Protein AF-A0A969MGP0-F1 (afdb_monomer_lite)

Radius of gyration: 15.05 Å; chains: 1; bounding box: 37×31×42 Å

Sequence (60 aa):
MATCKNGEKPKNTVTNDVSVWFEWARKERIVLAMSGGVAYTPDGEAVEIKEMMQRCPKKD

Foldseek 3Di:
DDDPDPPPPPPPCCDPLLVVQCVQCVVVQQFVDDDPQWTAHPVGDTHGSVVSCVVDPDDD

pLDDT: mean 82.61, std 18.31, range [39.28, 97.44]

Structure (mmCIF, N/CA/C/O backbone):
data_AF-A0A969MGP0-F1
#
_entry.id   AF-A0A969MGP0-F1
#
loop_
_atom_site.group_PDB
_atom_site.id
_atom_site.type_symbol
_atom_site.label_atom_id
_atom_site.label_alt_id
_atom_site.label_comp_id
_atom_site.label_asym_id
_atom_site.label_entity_id
_atom_site.label_seq_id
_atom_site.pdbx_PDB_ins_code
_atom_site.Cartn_x
_atom_site.Cartn_y
_atom_site.Cartn_z
_atom_site.occupancy
_atom_site.B_iso_or_equiv
_atom_site.auth_seq_id
_atom_site.auth_comp_id
_atom_site.auth_asym_id
_atom_site.auth_atom_id
_atom_site.pdbx_PDB_model_num
ATOM 1 N N . MET A 1 1 ? 27.342 -18.624 -33.439 1.00 39.28 1 MET A N 1
ATOM 2 C CA . MET A 1 1 ? 27.619 -17.433 -32.608 1.00 39.28 1 MET A CA 1
ATOM 3 C C . MET A 1 1 ? 26.464 -17.273 -31.633 1.00 39.28 1 MET A C 1
ATOM 5 O O . MET A 1 1 ? 25.356 -16.995 -32.072 1.00 39.28 1 MET A O 1
ATOM 9 N N . ALA A 1 2 ? 26.670 -17.567 -30.349 1.00 49.31 2 ALA A N 1
ATOM 10 C CA . ALA A 1 2 ? 25.618 -17.436 -29.344 1.00 49.31 2 ALA A CA 1
ATOM 11 C C . ALA A 1 2 ? 25.567 -15.975 -28.880 1.00 49.31 2 ALA A C 1
ATOM 13 O O . ALA A 1 2 ? 26.480 -15.496 -28.215 1.00 49.31 2 ALA A O 1
ATOM 14 N N . THR A 1 3 ? 24.524 -15.252 -29.283 1.00 50.03 3 THR A N 1
ATOM 15 C CA . THR A 1 3 ? 24.204 -13.936 -28.724 1.00 50.03 3 THR A CA 1
ATOM 16 C C . THR A 1 3 ? 23.627 -14.160 -27.327 1.00 50.03 3 THR A C 1
ATOM 18 O O . THR A 1 3 ? 22.471 -14.547 -27.152 1.00 50.03 3 THR A O 1
ATOM 21 N N . CYS A 1 4 ? 24.477 -14.001 -26.314 1.00 54.88 4 CYS A N 1
ATOM 22 C CA . CYS A 1 4 ? 24.049 -13.915 -24.927 1.00 54.88 4 CYS A CA 1
ATOM 23 C C . CYS A 1 4 ? 23.210 -12.642 -24.799 1.00 54.88 4 CYS A C 1
ATOM 25 O O . CYS A 1 4 ? 23.746 -11.536 -24.758 1.00 54.88 4 CYS A O 1
ATOM 27 N N . LYS A 1 5 ? 21.884 -12.797 -24.812 1.00 54.56 5 LYS A N 1
ATOM 28 C CA . LYS A 1 5 ? 20.942 -11.707 -24.553 1.00 54.56 5 LYS A CA 1
ATOM 29 C C . LYS A 1 5 ? 21.275 -11.153 -23.170 1.00 54.56 5 LYS A C 1
ATOM 31 O O . LYS A 1 5 ? 21.245 -11.911 -22.203 1.00 54.56 5 LYS A O 1
ATOM 36 N N . ASN A 1 6 ? 21.653 -9.876 -23.107 1.00 54.47 6 ASN A N 1
ATOM 37 C CA . ASN A 1 6 ? 21.930 -9.157 -21.867 1.00 54.47 6 ASN A CA 1
ATOM 38 C C . ASN A 1 6 ? 20.843 -9.486 -20.841 1.00 54.47 6 ASN A C 1
ATOM 40 O O . ASN A 1 6 ? 19.682 -9.123 -21.016 1.00 54.47 6 ASN A O 1
ATOM 44 N N . GLY A 1 7 ? 21.223 -10.211 -19.791 1.00 51.56 7 GLY A N 1
ATOM 45 C CA . GLY A 1 7 ? 20.377 -10.463 -18.635 1.00 51.56 7 GLY A CA 1
ATOM 46 C C . GLY A 1 7 ? 20.294 -9.203 -17.788 1.00 51.56 7 GLY A C 1
ATOM 47 O O . GLY A 1 7 ? 20.798 -9.180 -16.666 1.00 51.56 7 GLY A O 1
ATOM 48 N N . GLU A 1 8 ? 19.696 -8.140 -18.325 1.00 57.88 8 GLU A N 1
ATOM 49 C CA . GLU A 1 8 ? 19.234 -7.030 -17.502 1.00 57.88 8 GLU A CA 1
ATOM 50 C C . GLU A 1 8 ? 18.107 -7.583 -16.635 1.00 57.88 8 GLU A C 1
ATOM 52 O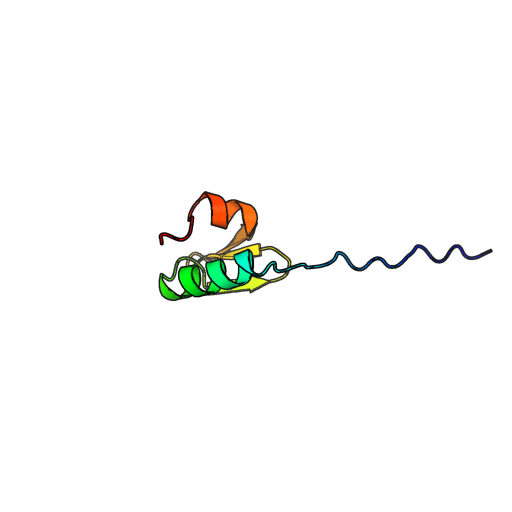 O . GLU A 1 8 ? 16.964 -7.739 -17.065 1.00 57.88 8 GLU A O 1
ATOM 57 N N . LYS A 1 9 ? 18.459 -7.972 -15.403 1.00 55.19 9 LYS A N 1
ATOM 58 C CA . LYS A 1 9 ? 17.457 -8.240 -14.376 1.00 55.19 9 LYS A CA 1
ATOM 59 C C . LYS A 1 9 ? 16.605 -6.976 -14.307 1.00 55.19 9 LYS A C 1
ATOM 61 O O . LYS A 1 9 ? 17.197 -5.909 -14.109 1.00 55.19 9 LYS A O 1
ATOM 66 N N . PRO A 1 10 ? 15.271 -7.058 -14.459 1.00 50.03 10 PRO A N 1
ATOM 67 C CA . PRO A 1 10 ? 14.428 -5.899 -14.241 1.00 50.03 10 PRO A CA 1
ATOM 68 C C . PRO A 1 10 ? 14.801 -5.377 -12.863 1.00 50.03 10 PRO A C 1
ATOM 70 O O . PRO A 1 10 ? 14.767 -6.118 -11.875 1.00 50.03 10 PRO A O 1
ATOM 73 N N . LYS A 1 11 ? 15.308 -4.145 -12.832 1.00 50.38 11 LYS A N 1
ATOM 74 C CA . LYS A 1 11 ? 15.729 -3.480 -11.611 1.00 50.38 11 LYS A CA 1
ATOM 75 C C . LYS A 1 11 ? 14.451 -3.350 -10.799 1.00 50.38 11 LYS A C 1
ATOM 77 O O . LYS A 1 11 ? 13.688 -2.411 -11.018 1.00 50.38 11 LYS A O 1
ATOM 82 N N . ASN A 1 12 ? 14.178 -4.338 -9.945 1.00 49.44 12 ASN A N 1
ATOM 83 C CA . ASN A 1 12 ? 13.079 -4.333 -8.993 1.00 49.44 12 ASN A CA 1
ATOM 84 C C . ASN A 1 12 ? 13.438 -3.266 -7.963 1.00 49.44 12 ASN A C 1
ATOM 86 O O . ASN A 1 12 ? 13.916 -3.539 -6.866 1.00 49.44 12 ASN A O 1
ATOM 90 N N . THR A 1 13 ? 13.367 -2.021 -8.420 1.00 50.50 13 THR A N 1
ATOM 91 C CA . THR A 1 13 ? 13.662 -0.829 -7.662 1.00 50.50 13 THR A CA 1
ATOM 92 C C . THR A 1 13 ? 12.407 -0.641 -6.850 1.00 50.50 13 THR A C 1
ATOM 94 O O . THR A 1 13 ? 11.503 0.090 -7.243 1.00 50.50 13 THR A O 1
ATOM 97 N N . VAL A 1 14 ? 12.320 -1.368 -5.740 1.00 56.50 14 VAL A N 1
ATOM 98 C CA . VAL A 1 14 ? 11.569 -0.861 -4.603 1.00 56.50 14 VAL A CA 1
ATOM 99 C C . VAL A 1 14 ? 12.258 0.462 -4.290 1.00 56.50 14 VAL A C 1
ATOM 101 O O . VAL A 1 14 ? 13.350 0.492 -3.724 1.00 56.50 14 VAL A O 1
ATOM 104 N N . THR A 1 15 ? 11.721 1.548 -4.842 1.00 71.19 15 THR A N 1
ATOM 105 C CA . THR A 1 15 ? 12.230 2.886 -4.570 1.00 71.19 15 THR A CA 1
ATOM 106 C C . THR A 1 15 ? 12.007 3.161 -3.088 1.00 71.19 15 THR A C 1
ATOM 108 O O . THR A 1 15 ? 11.128 2.560 -2.465 1.00 71.19 15 THR A O 1
ATOM 111 N N . ASN A 1 16 ? 12.805 4.053 -2.501 1.00 79.94 16 ASN A N 1
ATOM 112 C CA . ASN A 1 16 ? 12.640 4.445 -1.100 1.00 79.94 16 ASN A CA 1
ATOM 113 C C . ASN A 1 16 ? 11.173 4.827 -0.797 1.00 79.94 16 ASN A C 1
ATOM 115 O O . ASN A 1 16 ? 10.625 4.438 0.230 1.00 79.94 16 ASN A O 1
ATOM 119 N N . ASP A 1 17 ? 10.503 5.470 -1.759 1.00 85.38 17 ASP A N 1
ATOM 120 C CA . ASP A 1 17 ? 9.081 5.819 -1.714 1.00 85.38 17 ASP A CA 1
ATOM 121 C C . ASP A 1 17 ? 8.144 4.615 -1.541 1.00 85.38 17 ASP A C 1
ATO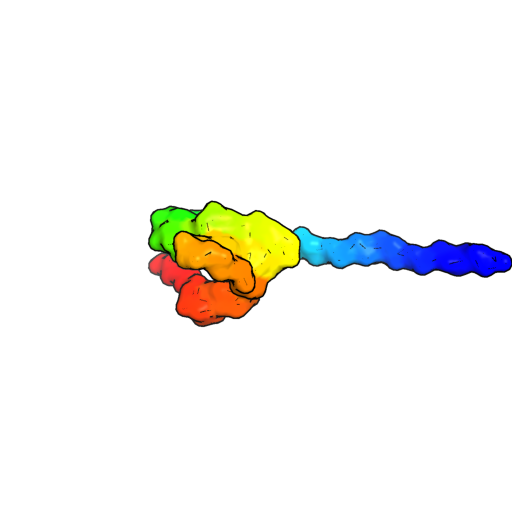M 123 O O . ASP A 1 17 ? 7.201 4.687 -0.755 1.00 85.38 17 ASP A O 1
ATOM 127 N N . VAL A 1 18 ? 8.404 3.491 -2.224 1.00 90.44 18 VAL A N 1
ATOM 128 C CA . VAL A 1 18 ? 7.581 2.274 -2.100 1.00 90.44 18 VAL A CA 1
ATOM 129 C C . VAL A 1 18 ? 7.736 1.658 -0.714 1.00 90.44 18 VAL A C 1
ATOM 131 O O . VAL A 1 18 ? 6.739 1.263 -0.114 1.00 90.44 18 VAL A O 1
ATOM 134 N N . SER A 1 19 ? 8.960 1.596 -0.185 1.00 91.12 19 SER A N 1
ATOM 135 C CA . SER A 1 19 ? 9.204 1.066 1.163 1.00 91.12 19 SER A CA 1
ATOM 136 C C . SER A 1 19 ? 8.518 1.916 2.231 1.00 91.12 19 SER A C 1
ATOM 138 O O . SER A 1 19 ? 7.802 1.377 3.073 1.00 91.12 19 SER A O 1
ATOM 140 N N . VAL A 1 20 ? 8.676 3.243 2.165 1.00 93.06 20 VAL A N 1
ATOM 141 C CA . VAL A 1 20 ? 8.050 4.180 3.114 1.00 93.06 20 VAL A CA 1
ATOM 142 C C . VAL A 1 20 ? 6.525 4.099 3.044 1.00 93.06 20 VAL A C 1
ATOM 144 O O . VAL A 1 20 ? 5.853 4.095 4.079 1.00 93.06 20 VAL A O 1
ATOM 147 N N . TRP A 1 21 ? 5.967 4.014 1.835 1.00 94.56 21 TRP A N 1
ATOM 148 C CA . TRP A 1 21 ? 4.536 3.808 1.651 1.00 94.56 21 TRP A CA 1
ATOM 149 C C . TRP A 1 21 ? 4.076 2.466 2.232 1.00 94.56 21 TRP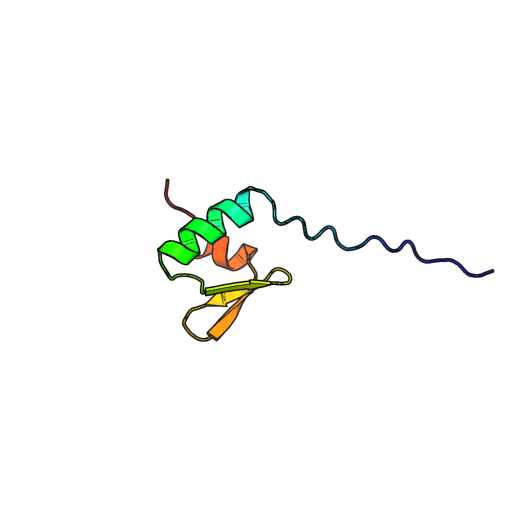 A C 1
ATOM 151 O O . TRP A 1 21 ? 3.092 2.437 2.969 1.00 94.56 21 TRP A O 1
ATOM 161 N N . PHE A 1 22 ? 4.796 1.373 1.963 1.00 94.50 22 PHE A N 1
ATOM 162 C CA . PHE A 1 22 ? 4.440 0.036 2.438 1.00 94.50 22 PHE A CA 1
ATOM 163 C C . PHE A 1 22 ? 4.425 -0.045 3.966 1.00 94.50 22 PHE A C 1
ATOM 165 O O . PHE A 1 22 ? 3.508 -0.630 4.539 1.00 94.50 22 PHE A O 1
ATOM 172 N N . GLU A 1 23 ? 5.400 0.558 4.647 1.00 94.69 23 GLU A N 1
ATOM 173 C CA . GLU A 1 23 ? 5.436 0.570 6.112 1.00 94.69 23 GLU A CA 1
ATOM 174 C C . GLU A 1 23 ? 4.224 1.276 6.721 1.00 94.69 23 GLU A C 1
ATOM 176 O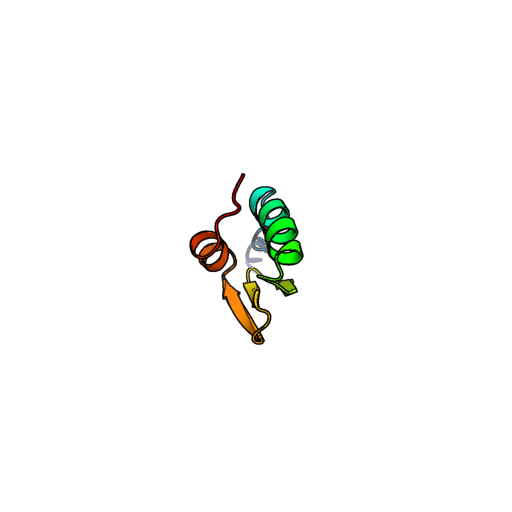 O . GLU A 1 23 ? 3.642 0.779 7.688 1.00 94.69 23 GLU A O 1
ATOM 181 N N . TRP A 1 24 ? 3.826 2.416 6.154 1.00 95.88 24 TRP A N 1
ATOM 182 C CA . TRP A 1 24 ? 2.609 3.114 6.560 1.00 95.88 24 TRP A CA 1
ATOM 183 C C . TRP A 1 24 ? 1.358 2.285 6.239 1.00 95.88 24 TRP A C 1
ATOM 185 O O . TRP A 1 24 ? 0.563 2.000 7.133 1.00 95.88 24 TRP A O 1
ATOM 195 N N . ALA A 1 25 ? 1.222 1.816 4.998 1.00 95.94 25 ALA A N 1
ATOM 196 C CA . ALA A 1 25 ? 0.056 1.066 4.543 1.00 95.94 25 ALA A CA 1
ATOM 197 C C . ALA A 1 25 ? -0.134 -0.238 5.337 1.00 95.94 25 ALA A C 1
ATOM 199 O O . ALA A 1 25 ? -1.261 -0.633 5.632 1.00 95.94 25 ALA A O 1
ATOM 200 N N . ARG A 1 26 ? 0.960 -0.891 5.746 1.00 95.50 26 ARG A N 1
ATOM 201 C CA . ARG A 1 26 ? 0.924 -2.078 6.607 1.00 95.50 26 ARG A CA 1
ATOM 202 C C . ARG A 1 26 ? 0.473 -1.753 8.033 1.00 95.50 26 ARG A C 1
ATOM 204 O O . ARG A 1 26 ? -0.273 -2.540 8.613 1.00 95.50 26 ARG A O 1
ATOM 211 N N . LYS A 1 27 ? 0.899 -0.618 8.605 1.00 95.50 27 LYS A N 1
ATOM 212 C CA . LYS A 1 27 ? 0.444 -0.160 9.936 1.00 95.50 27 LYS A CA 1
ATOM 213 C C . LYS A 1 27 ? -1.059 0.124 9.950 1.00 95.50 27 LYS A C 1
ATOM 215 O O . LYS A 1 27 ? -1.743 -0.327 10.864 1.00 95.50 27 LYS A O 1
ATOM 220 N N . GLU A 1 28 ? -1.565 0.754 8.894 1.00 95.56 28 GLU A N 1
ATOM 221 C CA . GLU A 1 28 ? -2.995 1.036 8.698 1.00 95.56 28 GLU A CA 1
ATOM 222 C C . GLU A 1 28 ? -3.811 -0.197 8.261 1.00 95.56 28 GLU A C 1
ATOM 224 O O . GLU A 1 28 ? -5.018 -0.102 8.052 1.00 95.56 28 GLU A O 1
ATOM 229 N N . ARG A 1 29 ? -3.168 -1.368 8.114 1.00 95.44 29 ARG A N 1
ATOM 230 C CA . ARG A 1 29 ? -3.762 -2.613 7.589 1.00 95.44 29 ARG A CA 1
ATOM 231 C C . ARG A 1 29 ? -4.421 -2.457 6.212 1.00 95.44 29 ARG A C 1
ATOM 233 O O . ARG A 1 29 ? -5.355 -3.180 5.896 1.00 95.44 29 ARG A O 1
ATOM 240 N N . ILE A 1 30 ? -3.908 -1.560 5.377 1.00 96.00 30 ILE A N 1
ATOM 241 C CA . ILE A 1 30 ? -4.320 -1.400 3.974 1.00 96.00 30 ILE A CA 1
ATOM 242 C C . ILE A 1 30 ? -3.704 -2.509 3.106 1.00 96.00 30 ILE A C 1
ATOM 244 O O . ILE A 1 30 ? -4.320 -2.973 2.151 1.00 96.00 30 ILE A O 1
ATOM 248 N N . VAL A 1 31 ? -2.491 -2.957 3.448 1.00 96.62 31 VAL A N 1
ATOM 249 C CA . VAL A 1 31 ? -1.786 -4.067 2.785 1.00 96.62 31 VAL A CA 1
ATOM 250 C C . VAL A 1 31 ? -1.169 -5.008 3.820 1.00 96.62 31 VAL A C 1
ATOM 252 O O . VAL A 1 31 ? -0.734 -4.577 4.888 1.00 96.62 31 VAL A O 1
ATOM 255 N N . LEU A 1 32 ? -1.107 -6.300 3.505 1.00 96.56 32 LEU A N 1
ATOM 256 C CA . LEU A 1 32 ? -0.517 -7.332 4.364 1.00 96.56 32 LEU A CA 1
ATOM 257 C C . LEU A 1 32 ? 0.941 -7.623 3.997 1.00 96.56 32 LEU A C 1
ATOM 259 O O . LEU A 1 32 ? 1.799 -7.759 4.872 1.00 96.56 32 LEU A O 1
ATOM 263 N N . ALA A 1 33 ? 1.218 -7.721 2.699 1.00 95.62 33 ALA A N 1
ATOM 264 C CA . ALA A 1 33 ? 2.525 -8.059 2.150 1.00 95.62 33 ALA A CA 1
ATOM 265 C C . ALA A 1 33 ? 2.712 -7.420 0.770 1.00 95.62 33 ALA A C 1
ATOM 267 O O . ALA A 1 33 ? 1.744 -7.019 0.129 1.00 95.62 33 ALA A O 1
ATOM 268 N N . MET A 1 34 ? 3.955 -7.368 0.293 1.00 94.56 34 MET A N 1
ATOM 269 C CA . MET A 1 34 ? 4.270 -7.015 -1.089 1.00 94.56 34 MET A CA 1
ATOM 270 C C . MET A 1 34 ? 5.318 -7.969 -1.658 1.00 94.56 34 MET A C 1
ATOM 272 O O . MET A 1 34 ? 6.227 -8.399 -0.946 1.00 94.56 34 MET A O 1
ATOM 276 N N . SER A 1 35 ? 5.192 -8.317 -2.935 1.00 90.88 35 SER A N 1
ATOM 277 C CA . SER A 1 35 ? 6.173 -9.132 -3.656 1.00 90.88 35 SER A CA 1
ATOM 278 C C . SER A 1 35 ? 6.035 -8.906 -5.156 1.00 90.88 35 SER A C 1
ATOM 280 O O . SER A 1 35 ? 4.931 -8.702 -5.643 1.00 90.88 35 SER A O 1
ATOM 282 N N . GLY A 1 36 ? 7.143 -8.924 -5.899 1.00 89.31 36 GLY A N 1
ATOM 283 C CA . GLY A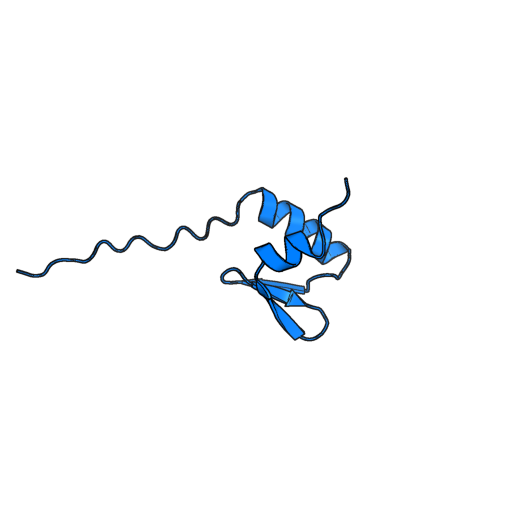 1 36 ? 7.107 -8.891 -7.367 1.00 89.31 36 GLY A CA 1
ATOM 284 C C . GLY A 1 36 ? 6.399 -7.680 -7.995 1.00 89.31 36 GLY A C 1
ATOM 285 O O . GLY A 1 36 ? 5.924 -7.791 -9.117 1.00 89.31 36 GLY A O 1
ATOM 286 N N . GLY A 1 37 ? 6.307 -6.545 -7.292 1.00 90.62 37 GLY A N 1
ATOM 287 C CA . GLY A 1 37 ? 5.620 -5.343 -7.785 1.00 90.62 37 GLY A CA 1
ATOM 288 C C . GLY A 1 37 ? 4.126 -5.263 -7.452 1.00 90.62 37 GLY A C 1
ATOM 289 O O . GLY A 1 37 ? 3.486 -4.279 -7.824 1.00 90.62 37 GLY A O 1
ATOM 290 N N . VAL A 1 38 ? 3.583 -6.239 -6.717 1.00 94.94 38 VAL A N 1
ATOM 291 C CA . VAL A 1 38 ? 2.197 -6.232 -6.229 1.00 94.94 38 VAL A CA 1
ATOM 292 C C . VAL A 1 38 ? 2.131 -6.135 -4.707 1.00 94.94 38 VAL A C 1
ATOM 294 O O . VAL A 1 38 ? 3.034 -6.592 -3.999 1.00 94.94 38 VAL A O 1
ATOM 297 N N . ALA A 1 39 ? 1.052 -5.540 -4.211 1.00 95.81 39 ALA A N 1
ATOM 298 C CA . ALA A 1 39 ? 0.656 -5.524 -2.815 1.00 95.81 39 ALA A CA 1
ATOM 299 C C . ALA A 1 39 ? -0.561 -6.437 -2.609 1.00 95.81 39 ALA A C 1
ATOM 301 O O . ALA A 1 39 ? -1.481 -6.447 -3.424 1.00 95.81 39 ALA A O 1
ATOM 302 N N . TYR A 1 40 ? -0.551 -7.188 -1.511 1.00 97.44 40 TYR A N 1
ATOM 303 C CA . TYR A 1 40 ? -1.633 -8.084 -1.118 1.00 97.44 40 TYR A CA 1
ATOM 304 C C . TYR A 1 40 ? -2.537 -7.386 -0.102 1.00 97.44 40 TYR A C 1
ATOM 306 O O . TYR A 1 40 ? -2.056 -6.984 0.964 1.00 97.44 40 TYR A O 1
ATOM 314 N N . THR A 1 41 ? -3.819 -7.224 -0.424 1.00 96.62 41 THR A N 1
ATOM 315 C CA . THR A 1 41 ? -4.813 -6.586 0.454 1.00 96.62 41 THR A CA 1
ATOM 316 C C . THR A 1 41 ? -5.287 -7.553 1.552 1.00 96.62 41 THR A C 1
ATOM 318 O O . THR A 1 41 ? -5.096 -8.767 1.430 1.00 96.62 41 THR A O 1
ATOM 321 N N . PRO A 1 42 ? -5.911 -7.055 2.637 1.00 96.56 42 PRO A N 1
ATOM 322 C CA . PRO A 1 42 ? -6.565 -7.899 3.642 1.00 96.56 42 PRO A CA 1
ATOM 323 C C . PRO A 1 42 ? -7.625 -8.844 3.075 1.00 96.56 42 PRO A C 1
ATOM 325 O O . PRO A 1 42 ? -7.822 -9.927 3.620 1.00 96.56 42 PRO A O 1
ATOM 328 N N . ASP A 1 43 ? -8.256 -8.450 1.969 1.00 95.19 43 ASP A N 1
ATOM 329 C CA . ASP A 1 43 ? -9.280 -9.229 1.269 1.00 95.19 43 ASP A CA 1
ATOM 330 C C . ASP A 1 43 ? -8.681 -10.318 0.359 1.00 95.19 43 ASP A C 1
ATOM 332 O O . ASP A 1 43 ? -9.406 -11.090 -0.264 1.00 95.19 43 ASP A O 1
ATOM 336 N N . GLY A 1 44 ? -7.347 -10.415 0.296 1.00 93.19 44 GLY A N 1
ATOM 337 C CA . GLY A 1 44 ? -6.635 -11.415 -0.498 1.00 93.19 44 GLY A CA 1
ATOM 338 C C . GLY A 1 44 ? -6.420 -11.020 -1.959 1.00 93.19 44 GLY A C 1
ATOM 339 O O . GLY A 1 44 ? -6.016 -11.864 -2.760 1.00 93.19 44 GLY A O 1
ATOM 340 N N . GLU A 1 45 ? -6.652 -9.758 -2.323 1.00 96.44 45 GLU A N 1
ATOM 341 C CA . GLU A 1 45 ? -6.413 -9.266 -3.680 1.00 96.44 45 GLU A CA 1
ATOM 342 C C . GLU A 1 45 ? -4.934 -8.938 -3.893 1.00 96.44 45 GLU A C 1
ATOM 344 O O . GLU A 1 45 ? -4.278 -8.371 -3.020 1.00 96.44 45 GLU A O 1
ATOM 349 N N . ALA A 1 46 ? -4.414 -9.253 -5.080 1.00 96.81 46 ALA A N 1
ATOM 350 C CA . ALA A 1 46 ? -3.096 -8.817 -5.523 1.00 96.81 46 ALA A CA 1
ATOM 351 C C . ALA A 1 46 ? -3.255 -7.627 -6.476 1.00 96.81 46 ALA A C 1
ATOM 353 O O . ALA A 1 46 ? -3.789 -7.778 -7.573 1.00 96.81 46 ALA A O 1
ATOM 354 N N . VAL A 1 47 ? -2.787 -6.452 -6.060 1.00 96.31 47 VAL A N 1
ATOM 355 C CA . VAL A 1 47 ? -2.923 -5.197 -6.816 1.00 96.31 47 VAL A CA 1
ATOM 356 C C . VAL A 1 47 ? -1.540 -4.617 -7.090 1.00 96.31 47 VAL A C 1
ATOM 358 O O . VAL A 1 47 ? -0.656 -4.699 -6.237 1.00 96.31 47 VAL A O 1
ATOM 361 N N . GLU A 1 48 ? -1.320 -4.021 -8.262 1.00 95.88 48 GLU A N 1
ATOM 362 C CA . GLU A 1 48 ? -0.047 -3.357 -8.558 1.00 95.88 48 GLU A CA 1
ATOM 363 C C . GLU A 1 48 ? 0.266 -2.272 -7.519 1.00 95.88 48 GLU A C 1
ATOM 365 O O . GLU A 1 48 ? -0.589 -1.459 -7.161 1.00 95.88 48 GLU A O 1
ATOM 370 N N . ILE A 1 49 ? 1.518 -2.218 -7.050 1.00 93.81 49 ILE A N 1
ATOM 371 C CA . ILE A 1 49 ? 1.940 -1.254 -6.019 1.00 93.81 49 ILE A CA 1
ATOM 372 C C . ILE A 1 49 ? 1.626 0.183 -6.449 1.00 93.81 49 ILE A C 1
ATOM 374 O O . ILE A 1 49 ? 1.125 0.966 -5.649 1.00 93.81 49 ILE A O 1
ATOM 378 N N . LYS A 1 50 ? 1.871 0.529 -7.720 1.00 91.75 50 LYS A N 1
ATOM 379 C CA . LYS A 1 50 ? 1.581 1.870 -8.251 1.00 91.75 50 LYS A CA 1
ATOM 380 C C . LYS A 1 50 ? 0.103 2.225 -8.146 1.00 91.75 50 LYS A C 1
ATOM 382 O O . LYS A 1 50 ? -0.227 3.344 -7.769 1.00 91.75 50 LYS A O 1
ATOM 387 N N . GLU A 1 51 ? -0.768 1.276 -8.464 1.00 94.88 51 GLU A N 1
ATOM 388 C CA . GLU A 1 51 ? -2.207 1.469 -8.361 1.00 94.88 51 GLU A CA 1
ATOM 389 C C . GLU A 1 51 ? -2.632 1.621 -6.895 1.00 94.88 51 GLU A C 1
ATOM 391 O O . GLU A 1 51 ? -3.368 2.550 -6.561 1.00 94.88 51 GLU A O 1
ATOM 396 N N . MET A 1 52 ? -2.108 0.794 -5.985 1.00 95.00 52 MET A N 1
ATOM 397 C CA . MET A 1 52 ? -2.409 0.955 -4.558 1.00 95.00 52 MET A CA 1
ATOM 398 C C . MET A 1 52 ? -1.888 2.268 -3.976 1.00 95.00 52 MET A C 1
ATOM 400 O O . MET A 1 52 ? -2.573 2.871 -3.154 1.00 95.00 52 MET A O 1
ATOM 404 N N . MET A 1 53 ? -0.732 2.759 -4.421 1.00 94.00 53 MET A N 1
ATOM 405 C CA . MET A 1 53 ? -0.219 4.074 -4.023 1.00 94.00 53 MET A CA 1
ATOM 406 C C . MET A 1 53 ? -1.108 5.225 -4.515 1.00 94.00 53 MET A C 1
ATOM 408 O O . MET A 1 53 ? -1.190 6.252 -3.845 1.00 94.00 53 MET A O 1
ATOM 412 N N . GLN A 1 54 ? -1.794 5.064 -5.652 1.00 93.19 54 GLN A N 1
ATOM 413 C CA . GLN A 1 54 ? -2.773 6.039 -6.150 1.00 93.19 54 GLN A CA 1
ATOM 414 C C . GLN A 1 54 ? -4.096 5.981 -5.378 1.00 93.19 54 GLN A C 1
ATOM 416 O O . GLN A 1 54 ? -4.663 7.025 -5.061 1.00 93.19 54 GLN A O 1
ATOM 421 N N . ARG A 1 55 ? -4.584 4.775 -5.056 1.00 93.94 55 ARG A N 1
ATOM 422 C CA . ARG A 1 55 ? -5.806 4.569 -4.255 1.00 93.94 55 ARG A CA 1
ATOM 423 C C . ARG A 1 55 ? -5.619 5.029 -2.805 1.00 93.94 55 ARG A C 1
ATOM 425 O O . ARG A 1 55 ? -6.532 5.586 -2.200 1.00 93.94 55 ARG A O 1
ATOM 432 N N . CYS A 1 56 ? -4.432 4.789 -2.255 1.00 92.81 56 CYS A N 1
ATOM 433 C CA . CYS A 1 56 ? -4.079 5.045 -0.865 1.00 92.81 56 CYS A CA 1
ATOM 434 C C . CYS A 1 56 ? -2.748 5.806 -0.794 1.00 92.81 56 CYS A C 1
ATOM 436 O O . CYS A 1 56 ? -1.718 5.210 -0.455 1.00 92.81 56 CYS A O 1
ATOM 438 N N . PRO A 1 57 ? -2.740 7.113 -1.104 1.00 89.81 57 PRO A N 1
ATOM 439 C CA . PRO A 1 57 ? -1.557 7.928 -0.892 1.00 89.81 57 PRO A CA 1
ATOM 440 C C . PRO A 1 57 ? -1.269 8.007 0.610 1.00 89.81 57 PRO A C 1
ATOM 442 O O . PRO A 1 57 ? -2.182 8.209 1.418 1.00 89.81 57 PRO A O 1
ATOM 445 N N . LYS A 1 58 ? 0.005 7.852 0.985 1.00 86.06 58 LYS A N 1
ATOM 446 C CA . LYS A 1 58 ? 0.447 8.114 2.357 1.00 86.06 58 LYS A CA 1
ATOM 447 C C . LYS A 1 58 ? 0.058 9.555 2.708 1.00 86.06 58 LYS A C 1
ATOM 449 O O . LYS A 1 58 ? 0.361 10.467 1.943 1.00 86.06 58 LYS A O 1
ATOM 454 N N . LYS A 1 59 ? -0.613 9.747 3.843 1.00 71.81 59 LYS A N 1
ATOM 455 C CA . LYS A 1 59 ? -0.868 11.078 4.410 1.00 71.81 59 LYS A CA 1
ATOM 456 C C . LYS A 1 59 ? 0.326 11.457 5.289 1.00 71.81 59 LYS A C 1
ATOM 458 O O . LYS A 1 59 ? 0.796 10.603 6.043 1.00 71.81 59 LYS A O 1
ATOM 463 N N . ASP A 1 60 ? 0.841 12.671 5.1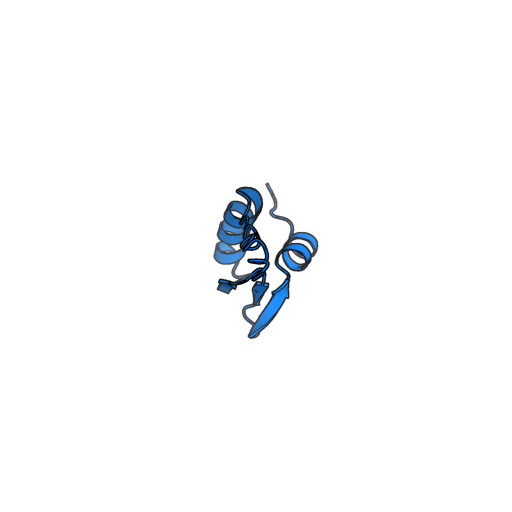08 1.00 61.53 60 ASP A N 1
ATOM 464 C CA . ASP A 1 60 ? 1.895 13.260 5.947 1.00 61.53 60 ASP A CA 1
ATOM 465 C C . ASP A 1 60 ? 1.475 13.383 7.418 1.00 61.53 60 ASP A C 1
ATOM 467 O O . ASP A 1 60 ? 0.280 13.669 7.676 1.00 61.53 60 ASP A O 1
#

Secondary structure (DSSP, 8-state):
---------------HHHHHHHHHHHHTTS-SEEETTEEE-TTS-EEEHHHHHHHSPPP-